Protein AF-A0A2N5A2A0-F1 (afdb_monomer)

InterPro domains:
  IPR025747 ThiC-associated domain [PF13667] (27-69)

Nearest PDB structures (foldseek):
  7zts-assembly1_AB  TM=3.512E-01  e=9.102E+00  Saccharomyces cerevisiae BY4741

Organism: Klebsiella variicola (NCBI:txid244366)

Sequence (70 aa):
MSTTKLTRREQREHAQRFIDTLAGTAFPNSRRIYVHGSQADIRVPMREIELSPTLVGGDKDNPRYEANEP

pLDDT: mean 88.69, std 10.83, range [49.25, 97.69]

Foldseek 3Di:
DDDDDDDPVVVVVVVVVVVVVVPDPPPPQKDWDWDADPDNPHTDTDIDHHDDFDFPDDDPVDTDTDHDDD

Secondary structure (DSSP, 8-state):
---PPPPHHHHHHHHHHHHHHT-----TTEEEEEEE-SSTT-EEEEEEEPPPPEEEEE-SSSEEEEPPP-

Radius of gyration: 23.44 Å; Cα contacts (8 Å, |Δi|>4): 57; chains: 1; bounding box: 33×40×70 Å

Mean predicted aligned error: 9.18 Å

Structure (mmCIF, N/CA/C/O backbone):
data_AF-A0A2N5A2A0-F1
#
_entry.id   AF-A0A2N5A2A0-F1
#
loop_
_atom_site.group_PDB
_atom_site.id
_atom_site.type_symbol
_atom_site.label_atom_id
_atom_site.label_alt_id
_atom_site.label_comp_id
_atom_site.label_asym_id
_atom_site.label_entity_id
_atom_site.label_seq_id
_atom_site.pdbx_PDB_ins_code
_atom_site.Cartn_x
_atom_site.Cartn_y
_atom_site.Cartn_z
_atom_site.occupancy
_atom_site.B_iso_or_equiv
_atom_site.auth_seq_id
_atom_site.auth_comp_id
_atom_site.auth_asym_id
_atom_site.auth_atom_id
_atom_site.pdbx_PDB_model_num
ATOM 1 N N . MET A 1 1 ? 2.617 8.361 42.010 1.00 49.25 1 MET A N 1
ATOM 2 C CA . MET A 1 1 ? 2.434 9.519 41.108 1.00 49.25 1 MET A CA 1
ATOM 3 C C . MET A 1 1 ? 0.958 9.605 40.755 1.00 49.25 1 MET A C 1
ATOM 5 O O . MET A 1 1 ? 0.410 8.596 40.334 1.00 49.25 1 MET A O 1
ATOM 9 N N . SER A 1 2 ? 0.301 10.733 41.033 1.00 55.59 2 SER A N 1
ATOM 10 C CA . SER A 1 2 ? -1.144 10.899 40.817 1.00 55.59 2 SER A CA 1
ATOM 11 C C . SER A 1 2 ? -1.414 11.192 39.342 1.00 55.59 2 SER A C 1
ATOM 13 O O . SER A 1 2 ? -0.887 12.165 38.807 1.00 55.59 2 SER A O 1
ATOM 15 N N . THR A 1 3 ? -2.183 10.344 38.665 1.00 64.69 3 THR A N 1
ATOM 16 C CA . THR A 1 3 ? -2.616 10.571 37.284 1.00 64.69 3 THR A CA 1
ATOM 17 C C . THR A 1 3 ? -3.741 11.601 37.273 1.00 64.69 3 THR A C 1
ATOM 19 O O . THR A 1 3 ? -4.883 11.310 37.628 1.00 64.69 3 THR A O 1
ATOM 22 N N . THR A 1 4 ? -3.423 12.830 36.870 1.00 78.50 4 THR A N 1
ATOM 23 C CA . THR A 1 4 ? -4.420 13.882 36.650 1.00 78.50 4 THR A CA 1
ATOM 24 C C . THR A 1 4 ? -5.421 13.417 35.589 1.00 78.50 4 THR A C 1
ATOM 26 O O . THR A 1 4 ? -5.037 13.085 34.467 1.00 78.50 4 THR A O 1
ATOM 29 N N . LYS A 1 5 ? -6.713 13.351 35.936 1.00 81.31 5 LYS A N 1
ATOM 30 C C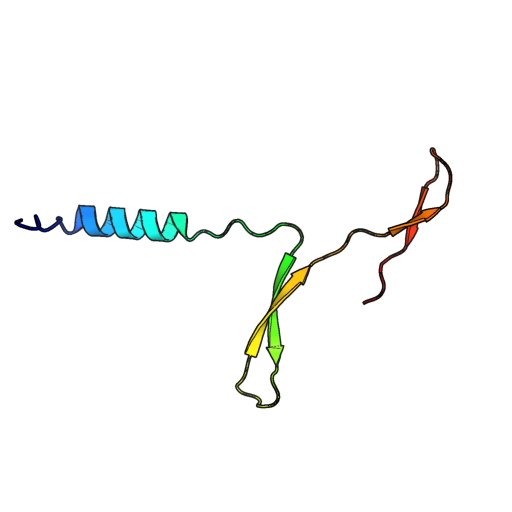A . LYS A 1 5 ? -7.771 12.972 34.988 1.00 81.31 5 LYS A CA 1
ATOM 31 C C . LYS A 1 5 ? -8.007 14.112 33.996 1.00 81.31 5 LYS A C 1
ATOM 33 O O . LYS A 1 5 ? -8.361 15.213 34.404 1.00 81.31 5 LYS A O 1
ATOM 38 N N . LEU A 1 6 ? -7.848 13.815 32.708 1.00 86.62 6 LEU A N 1
ATOM 39 C CA . LEU A 1 6 ? -8.163 14.726 31.605 1.00 86.62 6 LEU A CA 1
ATOM 40 C C . LEU A 1 6 ? -9.654 15.078 31.585 1.00 86.62 6 LEU A C 1
ATOM 42 O O . LEU A 1 6 ? -10.515 14.241 31.881 1.00 86.62 6 LEU A O 1
ATOM 46 N N . THR A 1 7 ? -9.965 16.301 31.171 1.00 94.12 7 THR A N 1
ATOM 47 C CA . THR A 1 7 ? -11.338 16.715 30.885 1.00 94.12 7 THR A CA 1
ATOM 48 C C . THR A 1 7 ? -11.883 15.980 29.654 1.00 94.12 7 THR A C 1
ATOM 50 O O . THR A 1 7 ? -11.137 15.525 28.784 1.00 94.12 7 THR A O 1
ATOM 53 N N . ARG A 1 8 ? -13.216 15.900 29.524 1.00 93.12 8 ARG A N 1
ATOM 54 C CA . ARG A 1 8 ? -13.864 15.291 28.343 1.00 93.12 8 ARG A CA 1
ATOM 55 C C . ARG A 1 8 ? -13.421 15.935 27.024 1.00 93.12 8 ARG A C 1
ATOM 57 O O . ARG A 1 8 ? -13.333 15.240 26.017 1.00 93.12 8 ARG A O 1
ATOM 64 N N . ARG A 1 9 ? -13.158 17.248 27.019 1.00 94.94 9 ARG A N 1
ATOM 65 C CA . ARG A 1 9 ? -12.687 17.969 25.828 1.00 94.94 9 ARG A CA 1
ATOM 66 C C . ARG A 1 9 ? -11.290 17.505 25.428 1.00 94.94 9 ARG A C 1
ATOM 68 O O . ARG A 1 9 ? -11.092 17.114 24.285 1.00 94.94 9 ARG A O 1
ATOM 75 N N . GLU A 1 10 ? -10.364 17.467 26.381 1.00 94.12 10 GLU A N 1
ATOM 76 C CA . GLU A 1 10 ? -8.980 17.046 26.133 1.00 94.12 10 GLU A CA 1
ATOM 77 C C . GLU A 1 10 ? -8.902 15.579 25.696 1.00 94.12 10 GLU A C 1
ATOM 79 O O . GLU A 1 10 ? -8.127 15.245 24.804 1.00 94.12 10 GLU A O 1
ATOM 84 N N . GLN A 1 11 ? -9.750 14.705 26.252 1.00 94.38 11 GLN A N 1
ATOM 85 C CA . GLN A 1 11 ? -9.860 13.314 25.798 1.00 94.38 11 GLN A CA 1
ATOM 86 C C . GLN A 1 11 ? -10.308 13.217 24.336 1.00 94.38 11 GLN A C 1
ATOM 88 O O . GLN A 1 11 ? -9.747 12.427 23.579 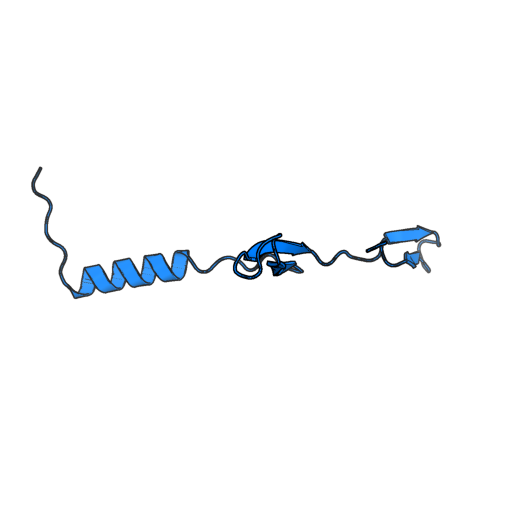1.00 94.38 11 GLN A O 1
ATOM 93 N N . ARG A 1 12 ? -11.291 14.028 23.920 1.00 94.50 12 ARG A N 1
ATOM 94 C CA . ARG A 1 12 ? -11.747 14.063 22.521 1.00 94.50 12 ARG A CA 1
ATOM 95 C C . ARG A 1 12 ? -10.671 14.605 21.590 1.00 94.50 12 ARG A C 1
ATOM 97 O O . ARG A 1 12 ? -10.465 14.027 20.533 1.00 94.50 12 ARG A O 1
ATOM 104 N N . GLU A 1 13 ? -9.964 15.660 21.981 1.00 95.56 13 GLU A N 1
ATOM 105 C CA . GLU A 1 13 ? -8.851 16.204 21.192 1.00 95.56 13 GLU A CA 1
ATOM 106 C C . GLU A 1 13 ? -7.686 15.216 21.069 1.00 95.56 13 GLU A C 1
ATOM 108 O O . GLU A 1 13 ? -7.049 15.141 20.021 1.00 95.56 13 GLU A O 1
ATOM 113 N N . HIS A 1 14 ? -7.391 14.448 22.122 1.00 92.88 14 HIS A N 1
ATOM 114 C CA . HIS A 1 14 ? -6.402 13.371 22.058 1.00 92.88 14 HIS A CA 1
ATOM 115 C C . HIS A 1 14 ? -6.852 12.235 21.137 1.00 92.88 14 HIS A C 1
ATOM 117 O O . HIS A 1 14 ? -6.060 11.774 20.319 1.00 92.88 14 HIS A O 1
ATOM 123 N N . ALA A 1 15 ? -8.113 11.807 21.237 1.00 91.25 15 ALA A N 1
ATOM 124 C CA . ALA A 1 15 ? -8.667 10.771 20.370 1.00 91.25 15 ALA A CA 1
ATOM 125 C C . ALA A 1 15 ? -8.702 11.215 18.900 1.00 91.25 15 ALA A C 1
ATOM 127 O O . ALA A 1 15 ? -8.337 10.436 18.027 1.00 91.25 15 ALA A O 1
ATOM 128 N N . GLN A 1 16 ? -9.075 12.470 18.631 1.00 91.06 16 GLN A N 1
ATOM 129 C C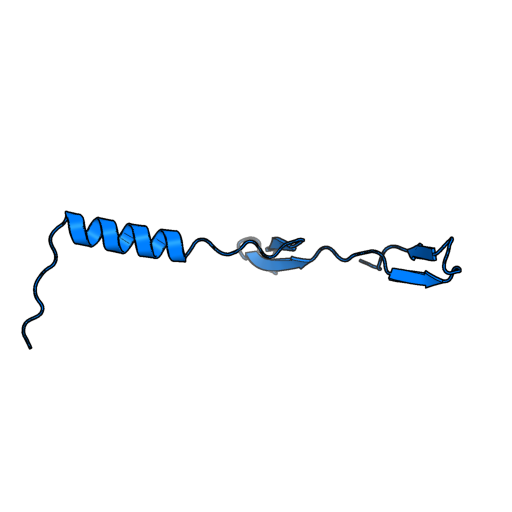A . GLN A 1 16 ? -9.079 13.025 17.280 1.00 91.06 16 GLN A CA 1
ATOM 130 C C . GLN A 1 16 ? -7.666 13.054 16.702 1.00 91.06 16 GLN A C 1
ATOM 132 O O . GLN A 1 16 ? -7.442 12.488 15.642 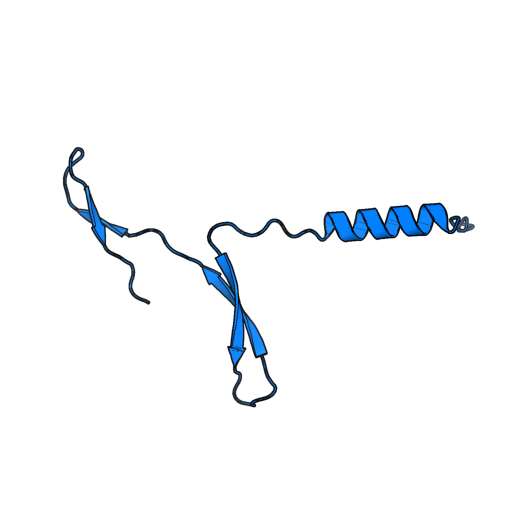1.00 91.06 16 GLN A O 1
ATOM 137 N N . ARG A 1 17 ? -6.689 13.594 17.447 1.00 91.06 17 ARG A N 1
ATOM 138 C CA . ARG A 1 17 ? -5.280 13.581 17.027 1.00 91.06 17 ARG A CA 1
ATOM 139 C C . ARG A 1 17 ? -4.770 12.168 16.764 1.00 91.06 17 ARG A C 1
ATOM 141 O O . ARG A 1 17 ? -4.070 11.951 15.787 1.00 91.06 17 ARG A O 1
ATOM 148 N N . PHE A 1 18 ? -5.137 11.203 17.604 1.00 87.25 18 PHE A N 1
ATOM 149 C CA . PHE A 1 18 ? -4.784 9.803 17.391 1.00 87.25 18 PHE A CA 1
ATOM 150 C C . PHE A 1 18 ? -5.385 9.255 16.086 1.00 87.25 18 PHE A C 1
ATOM 152 O O . PHE A 1 18 ? -4.664 8.659 15.293 1.00 87.25 18 PHE A O 1
ATOM 159 N N . ILE A 1 19 ? -6.667 9.509 15.811 1.00 87.31 19 ILE A N 1
ATOM 160 C CA . ILE A 1 19 ? -7.320 9.112 14.552 1.00 87.31 19 ILE A CA 1
ATOM 161 C C . ILE A 1 19 ? -6.664 9.793 13.345 1.00 87.31 19 ILE A C 1
ATOM 163 O O . ILE A 1 19 ? -6.392 9.131 12.348 1.00 87.31 19 ILE A O 1
ATOM 167 N N . ASP A 1 20 ? -6.343 11.080 13.446 1.00 85.44 20 ASP A N 1
ATOM 168 C CA . ASP A 1 20 ? -5.686 11.825 12.370 1.00 85.44 20 ASP A CA 1
ATOM 169 C C . ASP A 1 20 ? -4.275 11.277 12.100 1.00 85.44 20 ASP A C 1
ATOM 171 O O . ASP A 1 20 ? -3.847 11.200 10.953 1.00 85.44 20 ASP A O 1
ATOM 175 N N . THR A 1 21 ? -3.563 10.810 13.134 1.00 80.44 21 THR A N 1
ATOM 176 C CA . THR A 1 21 ? -2.263 10.130 12.968 1.00 80.44 21 THR A CA 1
ATOM 177 C C . THR A 1 21 ? -2.387 8.714 12.405 1.00 80.44 21 THR A C 1
ATOM 179 O O . THR A 1 21 ? -1.422 8.188 11.856 1.00 80.44 21 THR A O 1
ATOM 182 N N . LEU A 1 22 ? -3.567 8.095 12.517 1.00 77.31 22 LEU A N 1
ATOM 183 C CA . LEU A 1 22 ? -3.881 6.818 11.876 1.00 77.31 22 LEU A CA 1
ATOM 184 C C . LEU A 1 22 ? -4.257 6.985 10.401 1.00 77.31 22 LEU A C 1
ATOM 186 O O . LEU A 1 22 ? -4.455 5.967 9.731 1.00 77.31 22 LEU A O 1
ATOM 190 N N . ALA A 1 23 ? -4.365 8.220 9.889 1.00 64.19 23 ALA A N 1
ATOM 191 C CA . ALA A 1 23 ? -4.528 8.473 8.467 1.00 64.19 23 ALA A CA 1
ATOM 192 C C . ALA A 1 23 ? -3.284 7.954 7.738 1.00 64.19 23 ALA A C 1
ATOM 194 O O . ALA A 1 23 ? -2.272 8.638 7.588 1.00 64.19 23 ALA A O 1
ATOM 195 N N . GLY A 1 24 ? -3.362 6.681 7.347 1.00 60.97 24 GLY A N 1
ATOM 196 C CA . GLY A 1 24 ? -2.331 5.990 6.607 1.00 60.97 24 GLY A CA 1
ATOM 197 C C . GLY A 1 24 ? -2.039 6.793 5.359 1.00 60.97 24 GLY A C 1
ATOM 198 O O . GLY A 1 24 ? -2.933 7.040 4.549 1.00 60.97 24 GLY A O 1
ATOM 199 N N . THR A 1 25 ? -0.788 7.207 5.213 1.00 59.56 25 THR A N 1
ATOM 200 C CA . THR A 1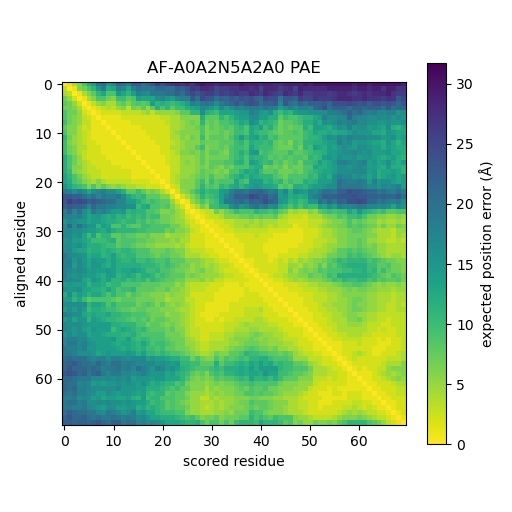 25 ? -0.266 7.614 3.921 1.00 59.56 25 THR A CA 1
ATOM 201 C C . THR A 1 25 ? -0.629 6.505 2.942 1.00 59.56 25 THR A C 1
ATOM 203 O O . THR A 1 25 ? -0.140 5.379 3.048 1.00 59.56 25 THR A O 1
ATOM 206 N N . ALA A 1 26 ? -1.581 6.784 2.049 1.00 66.69 26 ALA A N 1
ATOM 207 C CA . ALA A 1 26 ? -1.930 5.851 0.998 1.00 66.69 26 ALA A CA 1
ATOM 208 C C . ALA A 1 26 ? -0.636 5.594 0.232 1.00 66.69 26 ALA A C 1
ATOM 210 O O . ALA A 1 26 ? -0.035 6.527 -0.301 1.00 66.69 26 ALA A O 1
ATOM 211 N N . PHE A 1 27 ? -0.155 4.354 0.269 1.00 77.62 27 PHE A N 1
ATOM 212 C CA . PHE A 1 27 ? 1.017 3.973 -0.498 1.00 77.62 27 PHE A CA 1
ATOM 213 C C . PHE A 1 27 ? 0.664 4.207 -1.975 1.00 77.62 27 PHE A C 1
ATOM 215 O O . PHE A 1 27 ? -0.245 3.532 -2.471 1.00 77.62 27 PHE A O 1
ATOM 222 N N . PRO A 1 28 ? 1.299 5.180 -2.657 1.00 85.12 28 PRO A N 1
ATOM 223 C CA . PRO A 1 28 ? 0.926 5.533 -4.020 1.00 85.12 28 PRO A CA 1
ATOM 224 C C . PRO A 1 28 ? 1.065 4.313 -4.932 1.00 85.12 28 PRO A C 1
ATOM 226 O O . PRO A 1 28 ? 1.904 3.447 -4.680 1.00 85.12 28 PRO A O 1
ATOM 229 N N . 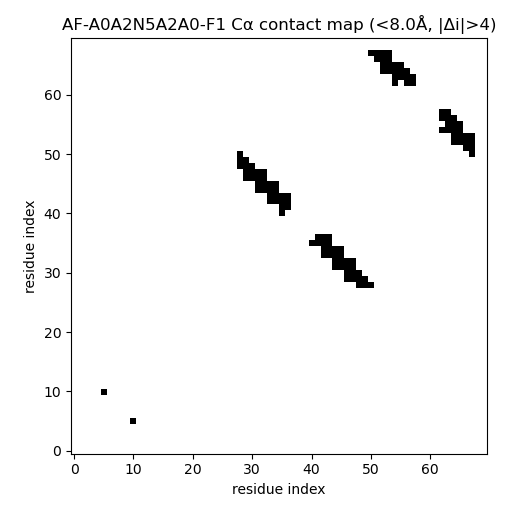ASN A 1 29 ? 0.224 4.240 -5.967 1.00 88.69 29 ASN A N 1
ATOM 230 C CA . ASN A 1 29 ? 0.171 3.117 -6.913 1.00 88.69 29 ASN A CA 1
ATOM 231 C C . ASN A 1 29 ? -0.023 1.754 -6.222 1.00 88.69 29 ASN A C 1
ATOM 233 O O . ASN A 1 29 ? 0.512 0.733 -6.652 1.00 88.69 29 ASN A O 1
ATOM 237 N N . SER A 1 30 ? -0.747 1.724 -5.100 1.00 91.00 30 SER A N 1
ATOM 238 C CA . SER A 1 30 ? -1.104 0.471 -4.443 1.00 91.00 30 SER A CA 1
ATOM 239 C C . SER A 1 30 ? -2.451 0.557 -3.741 1.00 91.00 30 SER A C 1
ATOM 241 O O . SER A 1 30 ? -2.871 1.618 -3.272 1.00 91.00 30 SER A O 1
ATOM 243 N N . ARG A 1 31 ? -3.125 -0.587 -3.635 1.00 90.00 31 ARG A N 1
ATOM 244 C CA . ARG A 1 31 ? -4.418 -0.704 -2.958 1.00 90.00 31 ARG A CA 1
ATOM 245 C C . ARG A 1 31 ? -4.467 -1.933 -2.06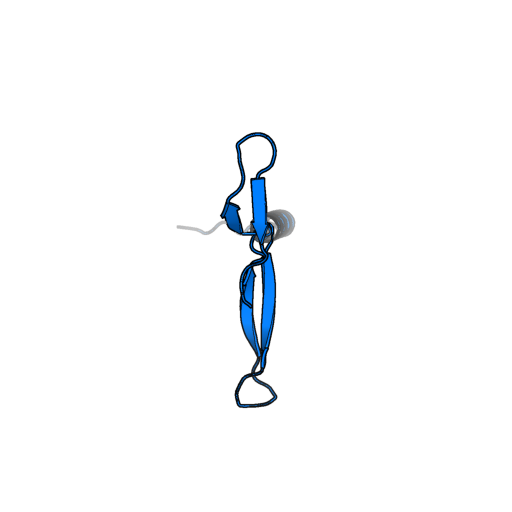2 1.00 90.00 31 ARG A C 1
ATOM 247 O O . ARG A 1 31 ? -3.852 -2.963 -2.337 1.00 90.00 31 ARG A O 1
ATOM 254 N N . ARG A 1 32 ? -5.219 -1.831 -0.965 1.00 91.19 32 ARG A N 1
ATOM 255 C CA . ARG A 1 32 ? -5.518 -2.983 -0.108 1.00 91.19 32 ARG A CA 1
ATOM 256 C C . ARG A 1 32 ? -6.565 -3.849 -0.799 1.00 91.19 32 ARG A C 1
ATOM 258 O O . ARG A 1 32 ? -7.652 -3.366 -1.108 1.00 91.19 32 ARG A O 1
ATOM 265 N N . ILE A 1 33 ? -6.251 -5.124 -0.981 1.00 93.38 33 ILE A N 1
ATOM 266 C CA . ILE A 1 33 ? -7.178 -6.134 -1.494 1.00 93.38 33 ILE A CA 1
ATOM 267 C C . ILE A 1 33 ? -7.417 -7.205 -0.434 1.00 93.38 33 ILE A C 1
ATOM 269 O O . ILE A 1 33 ? -6.672 -7.317 0.542 1.00 93.38 33 ILE A O 1
ATOM 273 N N . TYR A 1 34 ? -8.464 -7.996 -0.629 1.00 95.81 34 TYR A N 1
ATOM 274 C CA . TYR A 1 34 ? -8.768 -9.143 0.211 1.00 95.81 34 TYR A CA 1
ATOM 275 C C . TYR A 1 34 ? -8.882 -10.375 -0.673 1.00 95.81 34 TYR A C 1
ATOM 277 O O . TYR A 1 34 ? -9.774 -10.441 -1.515 1.00 95.81 34 TYR A O 1
ATOM 285 N N . VAL A 1 35 ? -7.981 -11.333 -0.478 1.00 95.44 35 VAL A N 1
ATOM 286 C CA . VAL A 1 35 ? -7.997 -12.606 -1.204 1.00 95.44 35 VAL A CA 1
ATOM 287 C C . VAL A 1 35 ? -8.804 -13.617 -0.395 1.00 95.44 35 VAL A C 1
ATOM 289 O O . VAL A 1 35 ? -8.664 -13.685 0.830 1.00 95.44 35 VAL A O 1
ATOM 292 N N . HIS A 1 36 ? -9.672 -14.377 -1.062 1.00 97.69 36 HIS A N 1
ATOM 293 C CA . HIS A 1 36 ? -10.430 -15.447 -0.417 1.00 97.69 36 HIS A CA 1
ATOM 294 C C . HIS A 1 36 ? -9.495 -16.575 0.026 1.00 97.69 36 HIS A C 1
ATOM 296 O O . HIS A 1 36 ? -8.634 -17.017 -0.734 1.00 97.69 36 HIS A O 1
ATOM 302 N N . GLY A 1 37 ? -9.660 -17.017 1.273 1.00 94.56 37 GLY A N 1
ATOM 303 C CA . GLY A 1 37 ? -8.964 -18.187 1.794 1.00 94.56 37 GLY A CA 1
ATOM 304 C C . GLY A 1 37 ? -9.600 -19.497 1.329 1.00 94.56 37 GLY A C 1
ATOM 305 O O . GLY A 1 37 ? -10.530 -19.522 0.527 1.00 94.56 37 GLY A O 1
ATOM 306 N N . SER A 1 38 ? -9.114 -20.607 1.884 1.00 96.06 38 SER A N 1
ATOM 307 C CA . SER A 1 38 ? -9.687 -21.937 1.643 1.00 96.06 38 SER A CA 1
ATOM 308 C C . SER A 1 38 ? -11.117 -22.084 2.175 1.00 96.06 38 SER A C 1
ATOM 310 O O . SER A 1 38 ? -11.890 -22.871 1.635 1.00 96.06 38 SER A O 1
ATOM 312 N N . GLN A 1 39 ? -11.474 -21.332 3.219 1.00 97.06 39 GLN A N 1
ATOM 313 C CA . GLN A 1 39 ? -12.838 -21.231 3.735 1.00 97.06 39 GLN A CA 1
ATOM 314 C C . GLN A 1 39 ? -13.483 -19.927 3.252 1.00 97.06 39 GLN A C 1
ATOM 316 O O . GLN A 1 39 ? -12.812 -18.900 3.131 1.00 97.06 39 GLN A O 1
ATOM 321 N N . ALA A 1 40 ? -14.788 -19.967 2.976 1.00 93.38 40 ALA A N 1
ATOM 322 C CA . ALA A 1 40 ? -15.516 -18.860 2.349 1.00 93.38 40 ALA A CA 1
ATOM 323 C C . ALA A 1 40 ? -15.557 -17.575 3.201 1.00 93.38 40 ALA A C 1
ATOM 325 O O . ALA A 1 40 ? -15.671 -16.475 2.660 1.00 93.38 40 ALA A O 1
ATOM 326 N N . ASP A 1 41 ? -15.450 -17.711 4.520 1.00 96.75 41 ASP A N 1
ATOM 327 C CA . ASP A 1 41 ? -15.446 -16.630 5.506 1.00 96.75 41 ASP A CA 1
ATOM 328 C C . ASP A 1 41 ? -14.062 -15.987 5.705 1.00 96.75 41 ASP A C 1
ATOM 330 O O . ASP A 1 41 ? -13.959 -14.881 6.243 1.00 96.75 41 ASP A O 1
ATOM 334 N N . ILE A 1 42 ? -12.992 -16.629 5.229 1.00 96.75 42 ILE A N 1
ATOM 335 C CA . ILE A 1 42 ? -11.629 -16.120 5.367 1.00 96.75 42 ILE A CA 1
ATOM 336 C C . ILE A 1 42 ? -11.318 -15.119 4.253 1.00 96.75 42 ILE A C 1
ATOM 338 O O . ILE A 1 42 ? -11.398 -15.421 3.060 1.00 96.75 42 ILE A O 1
ATOM 342 N N . ARG A 1 43 ? -10.858 -13.931 4.661 1.00 97.38 43 ARG A N 1
ATOM 343 C CA . ARG A 1 43 ? -10.334 -12.891 3.770 1.00 97.38 43 ARG A CA 1
ATOM 344 C C . ARG A 1 43 ? -8.956 -12.429 4.219 1.00 97.38 43 ARG A C 1
ATOM 346 O O . ARG A 1 43 ? -8.824 -11.762 5.244 1.00 97.38 43 ARG A O 1
ATOM 353 N N . VAL A 1 44 ? -7.938 -12.746 3.427 1.00 96.44 44 VAL A N 1
ATOM 354 C CA . VAL A 1 44 ? -6.542 -12.405 3.714 1.00 96.44 44 VAL A CA 1
ATOM 355 C C . VAL A 1 44 ? -6.239 -11.016 3.144 1.00 96.44 44 VAL A C 1
ATOM 357 O O . VAL A 1 44 ? -6.367 -10.824 1.932 1.00 96.44 44 VAL A O 1
ATOM 360 N N . PRO A 1 45 ? -5.878 -10.023 3.978 1.00 95.25 45 PRO A N 1
ATOM 361 C CA . PRO A 1 45 ? -5.522 -8.704 3.482 1.00 95.25 45 PRO A CA 1
ATOM 362 C C . PRO A 1 45 ? -4.163 -8.760 2.782 1.00 95.25 45 PRO A C 1
ATOM 364 O O . PRO A 1 45 ? -3.162 -9.126 3.391 1.00 95.25 45 PRO A O 1
ATOM 367 N N . MET A 1 46 ? -4.134 -8.340 1.524 1.00 94.81 46 MET A N 1
ATOM 368 C CA . MET A 1 46 ? -2.913 -8.199 0.734 1.00 94.81 46 MET A CA 1
ATOM 369 C C . MET A 1 46 ? -2.789 -6.757 0.240 1.00 94.81 46 MET A C 1
ATOM 371 O O . MET A 1 46 ? -3.756 -5.986 0.250 1.00 94.81 46 MET A O 1
ATOM 375 N N . ARG A 1 47 ? -1.589 -6.384 -0.202 1.00 92.00 47 ARG A N 1
ATOM 376 C CA . ARG A 1 47 ? -1.350 -5.124 -0.906 1.00 92.00 47 ARG A CA 1
ATOM 377 C C . ARG A 1 47 ? -1.080 -5.439 -2.369 1.00 92.00 47 ARG A C 1
ATOM 379 O O . ARG A 1 47 ? -0.093 -6.100 -2.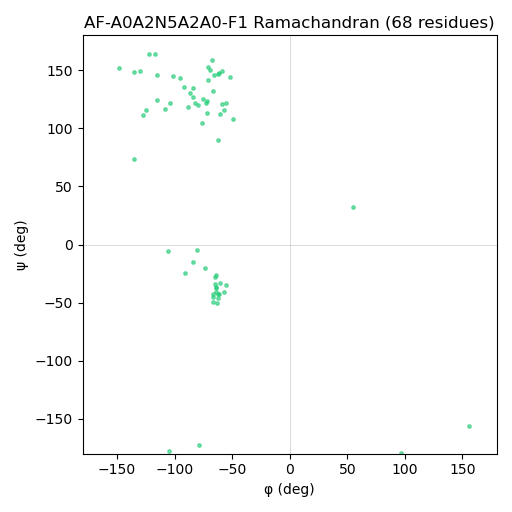665 1.00 92.00 47 ARG A O 1
ATOM 386 N N . GLU A 1 48 ? -1.955 -4.970 -3.246 1.00 91.94 48 GLU A N 1
ATOM 387 C CA . GLU A 1 48 ? -1.735 -5.018 -4.689 1.00 91.94 48 GLU A CA 1
ATOM 388 C C . GLU A 1 48 ? -0.949 -3.774 -5.100 1.00 91.94 48 GLU A C 1
ATOM 390 O O . GLU A 1 48 ? -1.295 -2.666 -4.682 1.00 91.94 48 GLU A O 1
ATOM 395 N N . ILE A 1 49 ? 0.130 -3.970 -5.855 1.00 91.62 49 ILE A N 1
ATOM 396 C CA . ILE A 1 49 ? 1.048 -2.915 -6.286 1.00 91.62 49 ILE A CA 1
ATOM 397 C C . ILE A 1 49 ? 0.952 -2.810 -7.804 1.00 91.62 49 ILE A C 1
ATOM 399 O O . ILE A 1 49 ? 1.180 -3.795 -8.502 1.00 91.62 49 ILE A O 1
ATOM 403 N N . GLU A 1 50 ? 0.648 -1.618 -8.305 1.00 90.31 50 GLU A N 1
ATOM 404 C CA . GLU A 1 50 ? 0.686 -1.328 -9.733 1.00 90.31 50 GLU A CA 1
ATOM 405 C C . GLU A 1 50 ? 2.128 -1.021 -10.142 1.00 90.31 50 GLU A C 1
ATOM 407 O O . GLU A 1 50 ? 2.779 -0.124 -9.599 1.00 90.31 50 GLU A O 1
ATOM 412 N N . LEU A 1 51 ? 2.643 -1.799 -11.091 1.00 91.06 51 LEU A N 1
ATOM 413 C CA . LEU A 1 51 ? 3.999 -1.650 -11.601 1.00 91.06 51 LEU A CA 1
ATOM 414 C C . LEU A 1 51 ? 3.996 -0.788 -12.862 1.00 91.06 51 LEU A C 1
ATOM 416 O O . LEU A 1 51 ? 3.108 -0.897 -13.707 1.00 91.06 51 LEU A O 1
ATOM 420 N N . SER A 1 52 ? 5.031 0.031 -13.026 1.00 92.38 52 SER A N 1
ATOM 421 C CA . SER A 1 52 ? 5.287 0.693 -14.302 1.00 92.38 52 SER A CA 1
ATOM 422 C C . SER A 1 52 ? 5.737 -0.327 -15.359 1.00 92.38 52 SER A C 1
ATOM 424 O O . SER A 1 52 ? 6.416 -1.296 -15.002 1.00 92.38 52 SER A O 1
ATOM 426 N N . PRO A 1 53 ? 5.452 -0.092 -16.650 1.00 95.06 53 PRO A N 1
ATOM 427 C CA . PRO A 1 53 ? 6.013 -0.879 -17.745 1.00 95.06 53 PRO A CA 1
ATOM 428 C C . PRO A 1 53 ? 7.546 -0.982 -17.684 1.00 95.06 53 PRO A C 1
ATOM 430 O O . PRO A 1 53 ? 8.229 -0.024 -17.309 1.00 95.06 53 PRO A O 1
ATOM 433 N N . THR A 1 54 ? 8.088 -2.131 -18.079 1.00 95.75 54 THR A N 1
ATOM 434 C CA . THR A 1 54 ? 9.530 -2.392 -18.120 1.00 95.75 54 THR A CA 1
ATOM 435 C C . THR A 1 54 ? 10.129 -1.868 -19.418 1.00 95.75 54 THR A C 1
ATOM 437 O O . THR A 1 54 ? 9.577 -2.075 -20.497 1.00 95.75 54 THR A O 1
ATOM 440 N N . LEU A 1 55 ? 11.273 -1.186 -19.322 1.00 96.00 55 LEU A N 1
ATOM 441 C CA . LEU A 1 55 ? 12.058 -0.774 -20.485 1.00 96.00 55 LEU A CA 1
ATOM 442 C C . LEU A 1 55 ? 12.715 -2.012 -21.104 1.00 96.00 55 LEU A C 1
ATOM 444 O O . LEU A 1 55 ? 13.605 -2.608 -20.502 1.00 96.00 55 LEU A O 1
ATOM 448 N N . VAL A 1 56 ? 12.294 -2.379 -22.310 1.00 95.88 56 VAL A N 1
ATOM 449 C CA . VAL A 1 56 ? 12.771 -3.580 -23.018 1.00 95.88 56 VAL A CA 1
ATOM 450 C C . VAL A 1 56 ? 13.734 -3.263 -24.166 1.00 95.88 56 VAL A C 1
ATOM 452 O O . VAL A 1 56 ? 14.262 -4.174 -24.801 1.00 95.88 56 VAL A O 1
ATOM 455 N N . GLY A 1 57 ? 13.952 -1.984 -24.477 1.00 95.50 57 GLY A N 1
ATOM 456 C CA . GLY A 1 57 ? 14.882 -1.556 -25.522 1.00 95.50 57 GLY A CA 1
ATOM 457 C C . GLY A 1 57 ? 14.546 -0.180 -26.086 1.00 95.50 57 GLY A C 1
ATOM 458 O O . GLY A 1 57 ? 13.875 0.613 -25.433 1.00 95.50 57 GLY A O 1
ATOM 459 N N . GLY A 1 58 ? 14.995 0.084 -27.313 1.00 94.50 58 GLY A N 1
ATOM 460 C CA . GLY A 1 58 ? 14.866 1.384 -27.976 1.00 94.50 58 GLY A CA 1
ATOM 461 C C . GLY A 1 58 ? 16.123 2.243 -27.848 1.00 94.50 58 GLY A C 1
ATOM 462 O O . GLY A 1 58 ? 17.129 1.815 -27.279 1.00 94.50 58 GLY A O 1
ATOM 463 N N . ASP A 1 59 ? 16.066 3.444 -28.410 1.00 93.50 59 ASP A N 1
ATOM 464 C CA . ASP A 1 59 ? 17.113 4.456 -28.269 1.00 93.50 59 ASP A CA 1
ATOM 465 C C . ASP A 1 59 ? 16.670 5.562 -27.298 1.00 93.50 59 ASP A C 1
ATOM 467 O O . ASP A 1 59 ? 15.605 5.494 -26.681 1.00 93.50 59 ASP A O 1
ATOM 471 N N . LYS A 1 60 ? 17.524 6.572 -27.116 1.00 91.56 60 LYS A N 1
ATOM 472 C CA . LYS A 1 60 ? 17.258 7.683 -26.198 1.00 91.56 60 LYS A CA 1
ATOM 473 C C . LYS A 1 60 ? 15.999 8.474 -26.576 1.00 91.56 60 LYS A C 1
ATOM 475 O O . LYS A 1 60 ? 15.328 8.981 -25.680 1.00 91.56 60 LYS A O 1
ATOM 480 N N . ASP A 1 61 ? 15.711 8.589 -27.867 1.00 95.62 61 ASP A N 1
ATOM 481 C CA . ASP A 1 61 ? 14.607 9.392 -28.389 1.00 95.62 61 ASP A CA 1
ATOM 482 C C . ASP A 1 61 ? 13.324 8.553 -28.522 1.00 95.62 61 ASP A C 1
ATOM 484 O O . ASP A 1 61 ? 12.222 9.092 -28.435 1.00 95.62 61 ASP A O 1
ATOM 488 N N . ASN A 1 62 ? 13.457 7.229 -28.665 1.00 94.50 62 ASN A N 1
ATOM 489 C CA . ASN A 1 62 ? 12.364 6.273 -28.825 1.00 94.50 62 ASN A CA 1
ATOM 490 C C . ASN A 1 62 ? 12.564 5.019 -27.948 1.00 94.50 62 ASN A C 1
ATOM 492 O O . ASN A 1 62 ? 12.879 3.938 -28.464 1.00 94.50 62 ASN A O 1
ATOM 496 N N . PRO A 1 63 ? 12.370 5.126 -26.621 1.00 96.00 63 PRO A N 1
ATOM 497 C CA . PRO A 1 63 ? 12.401 3.973 -25.730 1.00 96.00 63 PRO A CA 1
ATOM 498 C C . PRO A 1 63 ? 11.172 3.071 -25.936 1.00 96.00 63 PRO A C 1
ATOM 500 O O . PRO A 1 63 ? 10.047 3.544 -26.103 1.00 96.00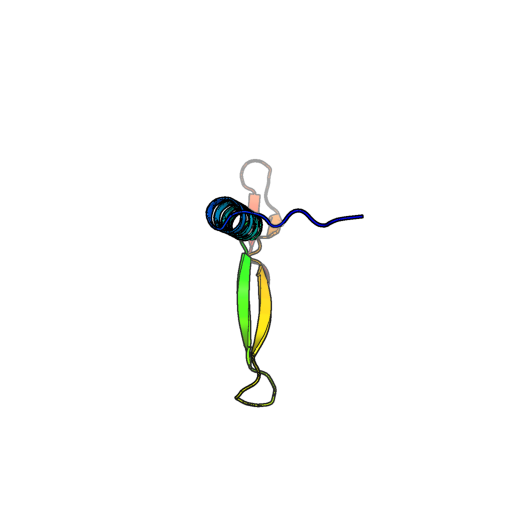 63 PRO A O 1
ATOM 503 N N . ARG A 1 64 ? 11.373 1.751 -25.876 1.00 96.88 64 ARG A N 1
ATOM 504 C CA . ARG A 1 64 ? 10.317 0.732 -25.960 1.00 96.88 64 ARG A CA 1
ATOM 505 C C . ARG A 1 64 ? 10.029 0.158 -24.578 1.00 96.88 64 ARG A C 1
ATOM 507 O O . ARG A 1 64 ? 10.915 -0.426 -23.952 1.00 96.88 64 ARG A O 1
ATOM 514 N N . TYR A 1 65 ? 8.778 0.271 -24.145 1.00 96.56 65 TYR A N 1
ATOM 515 C CA . TYR A 1 65 ? 8.296 -0.277 -22.881 1.00 96.56 65 TYR A CA 1
ATOM 516 C C . TYR A 1 65 ? 7.255 -1.371 -23.107 1.00 96.56 65 TYR A C 1
ATOM 518 O O . TYR A 1 65 ? 6.446 -1.273 -24.028 1.00 96.56 65 TYR A O 1
ATOM 526 N N . GLU A 1 66 ? 7.246 -2.375 -22.235 1.00 95.50 66 GLU A N 1
ATOM 527 C CA . GLU A 1 66 ? 6.264 -3.462 -22.236 1.00 95.50 66 GLU A CA 1
ATOM 528 C C . GLU A 1 66 ? 5.673 -3.656 -20.835 1.00 95.50 66 GLU A C 1
ATOM 530 O O . GLU A 1 66 ? 6.317 -3.372 -19.823 1.00 95.50 66 GLU A O 1
ATOM 535 N N . ALA A 1 67 ? 4.414 -4.092 -20.765 1.00 94.25 67 ALA A N 1
ATOM 536 C CA . ALA A 1 67 ? 3.770 -4.396 -19.492 1.00 94.25 67 ALA A CA 1
ATOM 537 C C . ALA A 1 67 ? 4.446 -5.602 -18.821 1.00 94.25 67 ALA A C 1
ATOM 539 O O . ALA A 1 67 ? 4.893 -6.523 -19.502 1.00 94.25 67 ALA A O 1
ATOM 540 N N . ASN A 1 68 ? 4.500 -5.595 -17.488 1.00 88.62 68 ASN A N 1
ATOM 541 C CA . ASN A 1 68 ? 4.987 -6.750 -16.736 1.00 88.62 68 ASN A CA 1
ATOM 542 C C . ASN A 1 68 ? 3.977 -7.899 -16.804 1.00 88.62 68 ASN A C 1
ATOM 544 O O . ASN A 1 68 ? 2.773 -7.669 -16.941 1.00 88.62 68 ASN A O 1
ATOM 548 N N . GLU A 1 69 ? 4.482 -9.124 -16.677 1.00 86.69 69 GLU A N 1
ATOM 549 C CA . GLU A 1 69 ? 3.638 -10.301 -16.491 1.00 86.69 69 GLU A CA 1
ATOM 550 C C . GLU A 1 69 ? 2.815 -10.182 -15.187 1.00 86.69 69 GLU A C 1
ATOM 552 O O . GLU A 1 69 ? 3.281 -9.543 -14.234 1.00 86.69 69 GLU A O 1
ATOM 557 N N . PRO A 1 70 ? 1.588 -10.736 -15.163 1.00 80.38 70 PRO A N 1
ATOM 558 C CA . PRO A 1 70 ? 0.693 -10.686 -14.006 1.00 80.38 70 PRO A CA 1
ATOM 559 C C . PRO A 1 70 ? 1.150 -11.545 -12.818 1.00 80.38 70 PRO A C 1
ATOM 561 O O . PRO A 1 70 ? 1.810 -12.586 -13.036 1.00 80.38 70 PRO A O 1
#

Solvent-accessible surface area (backbone atoms only — not comparable to full-atom values): 4638 Å² total; per-residue (Å²): 134,86,81,80,81,75,52,75,66,56,50,50,53,51,51,48,53,51,54,60,70,62,58,66,78,74,56,78,62,47,47,82,44,67,47,77,48,99,48,94,87,40,65,48,80,43,78,48,71,67,76,76,59,43,80,78,48,69,52,94,91,54,66,38,68,41,77,71,85,134